Protein AF-A0A4S0IN64-F1 (afdb_monomer)

pLDDT: mean 93.58, std 5.39, range [75.0, 98.62]

Secondary structure (DSSP, 8-state):
-HHHHHHHHHHHHHHHHHHHHHHHHHHHH--HHHHHHHHHHHHHHHHHHHHHHHHTSSS--HHHHHHHHHHTT--HHHHHHHHHHHHHHTTSHHHHHHHHHHHHHHHHHHHHHHHHHT-

Structure (mmCIF, N/CA/C/O backbone):
data_AF-A0A4S0IN64-F1
#
_entry.id   AF-A0A4S0IN64-F1
#
loop_
_atom_site.group_PDB
_atom_site.id
_atom_site.type_symbol
_atom_site.label_atom_id
_atom_site.label_alt_id
_atom_site.label_comp_id
_atom_site.label_asym_id
_atom_site.label_entity_id
_atom_site.label_seq_id
_atom_site.pdbx_PDB_ins_code
_atom_site.Cartn_x
_atom_site.Cartn_y
_atom_site.Cartn_z
_atom_site.occupancy
_atom_site.B_iso_or_equiv
_atom_site.auth_seq_id
_atom_site.auth_comp_id
_atom_site.auth_asym_id
_atom_site.auth_atom_id
_atom_site.pdbx_PDB_model_num
ATOM 1 N N . ALA A 1 1 ? 11.817 8.917 -7.852 1.00 75.00 1 ALA A N 1
ATOM 2 C CA . ALA A 1 1 ? 11.892 7.437 -7.918 1.00 75.00 1 ALA A CA 1
ATOM 3 C C . ALA A 1 1 ? 12.463 6.799 -6.640 1.00 75.00 1 ALA A C 1
ATOM 5 O O . ALA A 1 1 ? 11.667 6.461 -5.784 1.00 75.00 1 ALA A O 1
ATOM 6 N N . VAL A 1 2 ? 13.785 6.665 -6.421 1.00 81.94 2 VAL A N 1
ATOM 7 C CA . VAL A 1 2 ? 14.313 5.946 -5.222 1.00 81.94 2 VAL A CA 1
ATOM 8 C C . VAL A 1 2 ? 13.847 6.560 -3.891 1.00 81.94 2 VAL A C 1
ATOM 10 O O . VAL A 1 2 ? 13.394 5.840 -3.011 1.00 81.94 2 VAL A O 1
ATOM 13 N N . ARG A 1 3 ? 13.872 7.894 -3.755 1.00 86.88 3 ARG A N 1
ATOM 14 C CA . ARG A 1 3 ? 13.321 8.577 -2.565 1.00 86.88 3 ARG A CA 1
ATOM 15 C C . ARG A 1 3 ? 11.824 8.326 -2.362 1.00 86.88 3 ARG A C 1
ATOM 17 O O . ARG A 1 3 ? 11.381 8.260 -1.224 1.00 86.88 3 ARG A O 1
ATOM 24 N N . ALA A 1 4 ? 11.071 8.162 -3.448 1.00 88.38 4 ALA A N 1
ATOM 25 C CA . ALA A 1 4 ? 9.644 7.879 -3.375 1.00 88.38 4 ALA A CA 1
ATOM 26 C C . ALA A 1 4 ? 9.379 6.473 -2.820 1.00 88.38 4 ALA A C 1
ATOM 28 O O . ALA A 1 4 ? 8.464 6.310 -2.034 1.00 88.38 4 ALA A O 1
ATOM 29 N N . TYR A 1 5 ? 10.243 5.490 -3.104 1.00 85.81 5 TYR A N 1
ATOM 30 C CA . TYR A 1 5 ? 10.172 4.174 -2.453 1.00 85.81 5 TYR A CA 1
ATOM 31 C C . TYR A 1 5 ? 10.423 4.233 -0.942 1.00 85.81 5 TYR A C 1
ATOM 33 O O . TYR A 1 5 ? 9.778 3.509 -0.193 1.00 85.81 5 TYR A O 1
ATOM 41 N N . VAL A 1 6 ? 11.325 5.105 -0.482 1.00 87.56 6 VAL A N 1
ATOM 42 C CA . VAL A 1 6 ? 11.538 5.331 0.960 1.00 87.56 6 VAL A CA 1
ATOM 43 C C . VAL A 1 6 ? 10.309 5.992 1.593 1.00 87.56 6 VAL A C 1
ATOM 45 O O . VAL A 1 6 ? 9.882 5.604 2.678 1.00 87.56 6 VAL A O 1
ATOM 48 N N . GLY A 1 7 ? 9.712 6.966 0.900 1.00 88.81 7 GLY A N 1
ATOM 49 C CA . GLY A 1 7 ? 8.453 7.585 1.319 1.00 88.81 7 GLY A CA 1
ATOM 50 C C . GLY A 1 7 ? 7.296 6.584 1.385 1.00 88.81 7 GLY A C 1
ATOM 51 O O . GLY A 1 7 ? 6.588 6.551 2.388 1.00 88.81 7 GLY A O 1
ATOM 52 N N . GLY A 1 8 ? 7.151 5.736 0.366 1.00 89.69 8 GLY A N 1
ATOM 53 C CA . GLY A 1 8 ? 6.151 4.669 0.321 1.00 89.69 8 GLY A CA 1
ATOM 54 C C . GLY A 1 8 ? 6.327 3.660 1.454 1.00 89.69 8 GLY A C 1
ATOM 55 O O . GLY A 1 8 ? 5.371 3.370 2.162 1.00 89.69 8 GLY A O 1
ATOM 56 N N . GLU A 1 9 ? 7.558 3.217 1.733 1.00 90.50 9 GLU A N 1
ATOM 57 C CA . GLU A 1 9 ? 7.838 2.349 2.889 1.00 90.50 9 GLU A CA 1
ATOM 58 C C . GLU A 1 9 ? 7.433 3.006 4.215 1.00 90.50 9 GLU A C 1
ATOM 60 O O . GLU A 1 9 ? 6.834 2.357 5.072 1.00 90.50 9 GLU A O 1
ATOM 65 N N . SER A 1 10 ? 7.672 4.311 4.363 1.00 92.88 10 SER A N 1
ATOM 66 C CA . SER A 1 10 ? 7.256 5.044 5.561 1.00 92.88 10 SER A CA 1
ATOM 67 C C . SER A 1 10 ? 5.729 5.058 5.726 1.00 92.88 10 SER A C 1
ATOM 69 O O . SER A 1 10 ? 5.236 4.886 6.845 1.00 92.88 10 SER A O 1
ATOM 71 N N . GLN A 1 11 ? 4.971 5.234 4.634 1.00 94.62 11 GLN A N 1
ATOM 72 C CA . GLN A 1 11 ? 3.502 5.160 4.664 1.00 94.62 11 GLN A CA 1
ATOM 73 C C . GLN A 1 11 ? 3.020 3.746 4.987 1.00 94.62 11 GLN A C 1
ATOM 75 O O . GLN A 1 11 ? 2.176 3.576 5.868 1.00 94.62 11 GLN A O 1
ATOM 80 N N . TRP A 1 12 ? 3.613 2.737 4.352 1.00 95.00 12 TRP A N 1
ATOM 81 C CA . TRP A 1 12 ? 3.332 1.327 4.603 1.00 95.00 12 TRP A CA 1
ATOM 82 C C . TRP A 1 12 ? 3.512 0.970 6.087 1.00 95.00 12 TRP A C 1
ATOM 84 O O . TRP A 1 12 ? 2.591 0.463 6.733 1.00 95.00 12 TRP A O 1
ATOM 94 N N . SER A 1 13 ? 4.666 1.323 6.662 1.00 94.38 13 SER A N 1
ATOM 95 C CA . SER A 1 13 ? 5.011 1.066 8.065 1.00 94.38 13 SER A CA 1
ATOM 96 C C . SER A 1 13 ? 4.071 1.790 9.035 1.00 94.38 13 SER A C 1
ATOM 98 O O . SER A 1 13 ? 3.735 1.266 10.102 1.00 94.38 13 SER A O 1
ATOM 100 N N . LYS A 1 14 ? 3.618 2.999 8.684 1.00 96.31 14 LYS A N 1
ATOM 101 C CA . LYS A 1 14 ? 2.634 3.746 9.475 1.00 96.31 14 LYS A CA 1
ATOM 102 C C . LYS A 1 14 ? 1.253 3.091 9.418 1.00 96.31 14 LYS A C 1
ATOM 104 O O . LYS A 1 14 ? 0.652 2.889 10.472 1.00 96.31 14 LYS A O 1
ATOM 109 N N . GLY A 1 15 ? 0.781 2.729 8.224 1.00 96.81 15 GLY A N 1
ATOM 110 C CA . GLY A 1 15 ? -0.505 2.056 8.021 1.00 96.81 15 GLY A CA 1
ATOM 111 C C . GLY A 1 15 ? -0.588 0.738 8.788 1.00 96.81 15 GLY A C 1
ATOM 112 O O . GLY A 1 15 ? -1.535 0.520 9.539 1.00 96.81 15 GLY A O 1
ATOM 113 N N . GLN A 1 16 ? 0.462 -0.084 8.720 1.00 96.25 16 GLN A N 1
ATOM 114 C CA . GLN A 1 16 ? 0.559 -1.341 9.468 1.00 96.25 16 GLN A CA 1
ATOM 115 C C . GLN A 1 16 ? 0.437 -1.140 10.988 1.00 96.25 16 GLN A C 1
ATOM 117 O O . GLN A 1 16 ? -0.354 -1.817 11.647 1.00 96.25 16 GLN A O 1
ATOM 122 N N . LYS A 1 1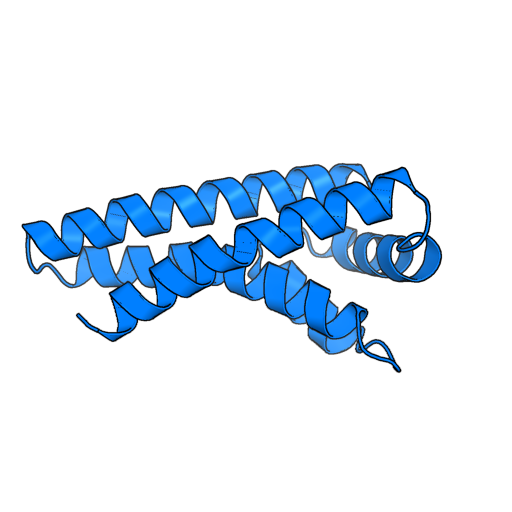7 ? 1.191 -0.193 11.560 1.00 97.56 17 LYS A N 1
ATOM 123 C CA . LYS A 1 17 ? 1.146 0.090 13.005 1.00 97.56 17 LYS A CA 1
ATOM 124 C C . LYS A 1 17 ? -0.208 0.642 13.443 1.00 97.56 17 LYS A C 1
ATOM 126 O O . LYS A 1 17 ? -0.718 0.238 14.484 1.00 97.56 17 LYS A O 1
ATOM 131 N N . HIS A 1 18 ? -0.786 1.547 12.657 1.00 98.31 18 HIS A N 1
ATOM 132 C CA . HIS A 1 18 ? -2.103 2.112 12.941 1.00 98.31 18 HIS A CA 1
ATOM 133 C C . HIS A 1 18 ? -3.202 1.050 12.858 1.00 98.31 18 HIS A C 1
ATOM 135 O O . HIS A 1 18 ? -4.059 1.015 13.734 1.00 98.31 18 HIS A O 1
ATOM 141 N N . ALA A 1 19 ? -3.145 0.148 11.874 1.00 98.12 19 ALA A N 1
ATOM 142 C CA . ALA A 1 19 ? -4.107 -0.939 11.750 1.00 98.12 19 ALA A CA 1
ATOM 143 C C . ALA A 1 19 ? -4.115 -1.814 13.012 1.00 98.12 19 ALA A C 1
ATOM 145 O O . ALA A 1 19 ? -5.165 -2.024 13.607 1.00 98.12 19 ALA A O 1
ATOM 146 N N . ILE A 1 20 ? -2.940 -2.242 13.489 1.00 97.62 20 ILE A N 1
ATOM 147 C CA . ILE A 1 20 ? -2.834 -3.022 14.733 1.00 97.62 20 ILE A CA 1
ATOM 148 C C . ILE A 1 20 ? -3.388 -2.231 15.923 1.00 97.62 20 ILE A C 1
ATOM 150 O O . ILE A 1 20 ? -4.136 -2.774 16.732 1.00 97.62 20 ILE A O 1
ATOM 154 N N . TYR A 1 21 ? -3.020 -0.956 16.050 1.00 98.38 21 TYR A N 1
ATOM 155 C CA . TYR A 1 21 ? -3.459 -0.118 17.164 1.00 98.38 21 TYR A CA 1
ATOM 156 C C . TYR A 1 21 ? -4.987 0.016 17.224 1.00 98.38 21 TYR A C 1
ATOM 158 O O . TYR A 1 21 ? -5.591 -0.257 18.259 1.00 98.38 21 TYR A O 1
ATOM 166 N N . PHE A 1 22 ? -5.614 0.389 16.109 1.00 98.62 22 PHE A N 1
ATOM 167 C CA . PHE A 1 22 ? -7.055 0.611 16.059 1.00 98.62 22 PHE A CA 1
ATOM 168 C C . PHE A 1 22 ? -7.864 -0.682 16.120 1.00 98.62 22 PHE A C 1
ATOM 170 O O . PHE A 1 22 ? -8.921 -0.693 16.747 1.00 98.62 22 PHE A O 1
ATOM 177 N N . LEU A 1 23 ? -7.354 -1.785 15.564 1.00 98.12 23 LEU A N 1
ATOM 178 C CA . LEU A 1 23 ? -8.014 -3.082 15.698 1.00 98.12 23 LEU A CA 1
ATOM 179 C C . LEU A 1 23 ? -8.046 -3.550 17.160 1.00 98.12 23 LEU A C 1
ATOM 181 O O . LEU A 1 23 ? -9.076 -4.030 17.622 1.00 98.12 23 LEU A O 1
ATOM 185 N N . ASN A 1 24 ? -6.959 -3.346 17.916 1.00 97.81 24 ASN A N 1
ATOM 186 C CA . ASN A 1 24 ? -6.945 -3.647 19.353 1.00 97.81 24 ASN A CA 1
ATOM 187 C C . ASN A 1 24 ? -7.927 -2.762 20.133 1.00 97.81 24 ASN A C 1
ATOM 189 O O . ASN A 1 24 ? -8.684 -3.270 20.954 1.00 97.81 24 ASN A O 1
ATOM 193 N N . LEU A 1 25 ? -7.974 -1.455 19.849 1.00 98.31 25 LEU A N 1
ATOM 194 C CA . LEU A 1 25 ? -8.953 -0.568 20.487 1.00 98.31 25 LEU A CA 1
ATOM 195 C C . LEU A 1 25 ? -10.397 -0.983 20.188 1.00 98.31 25 LEU A C 1
ATOM 197 O O . LEU A 1 25 ? -11.250 -0.910 21.073 1.00 98.31 25 LEU A O 1
ATOM 201 N N . TYR A 1 26 ? -10.684 -1.417 18.960 1.00 98.38 26 TYR A N 1
ATOM 202 C CA . TYR A 1 26 ? -11.994 -1.956 18.618 1.00 98.38 26 TYR A CA 1
ATOM 203 C C . TYR A 1 26 ? -12.300 -3.223 19.422 1.00 98.38 26 TYR A C 1
ATOM 205 O O . TYR A 1 26 ? -13.344 -3.275 20.064 1.00 98.38 26 TYR A O 1
ATOM 213 N N . ALA A 1 27 ? -11.375 -4.184 19.479 1.00 97.12 27 ALA A N 1
ATOM 214 C CA . ALA A 1 27 ? -11.552 -5.416 20.247 1.00 97.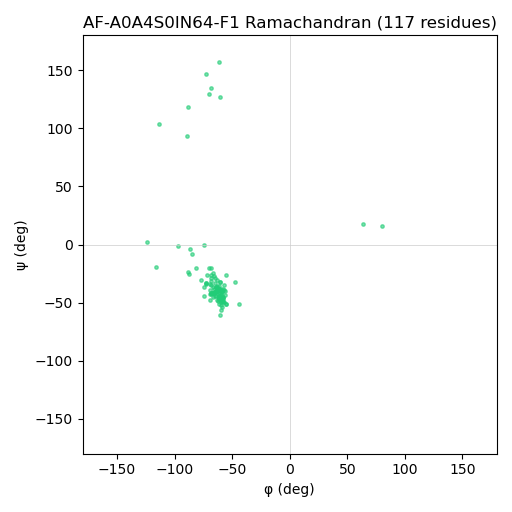12 27 ALA A CA 1
ATOM 215 C C . ALA A 1 27 ? -11.812 -5.155 21.746 1.00 97.12 27 ALA A C 1
ATOM 217 O O . ALA A 1 27 ? -12.649 -5.821 22.352 1.00 97.12 27 ALA A O 1
ATOM 218 N N . ASP A 1 28 ? -11.144 -4.156 22.329 1.00 97.94 28 ASP A N 1
ATOM 219 C CA . ASP A 1 28 ? -11.281 -3.814 23.749 1.00 97.94 28 ASP A CA 1
ATOM 220 C C . ASP A 1 28 ? -12.569 -3.041 24.070 1.00 97.94 28 ASP A C 1
ATOM 222 O O . ASP A 1 28 ? -13.087 -3.118 25.187 1.00 97.94 28 ASP A O 1
ATOM 226 N N . THR A 1 29 ? -13.075 -2.242 23.126 1.00 97.88 29 THR A N 1
ATOM 227 C CA . THR A 1 29 ? -14.141 -1.260 23.405 1.00 97.88 29 THR A CA 1
ATOM 228 C C . THR A 1 29 ? -15.451 -1.515 22.669 1.00 97.88 29 THR A C 1
ATOM 230 O O . THR A 1 29 ? -16.475 -0.956 23.065 1.00 97.88 29 THR A O 1
ATOM 233 N N . GLY A 1 30 ? -15.430 -2.298 21.591 1.00 96.75 30 GLY A N 1
ATOM 234 C CA . GLY A 1 30 ? -16.560 -2.511 20.688 1.00 96.75 30 GLY A CA 1
ATOM 235 C C . GLY A 1 30 ? -17.025 -1.254 19.946 1.00 96.75 30 GLY A C 1
ATOM 236 O O . GLY A 1 30 ? -18.162 -1.214 19.485 1.00 96.75 30 GLY A O 1
ATOM 237 N N . ARG A 1 31 ? -16.211 -0.189 19.873 1.00 98.12 31 ARG A N 1
ATOM 238 C CA . ARG A 1 31 ? -16.607 1.064 19.211 1.00 98.12 31 ARG A CA 1
ATOM 239 C C . ARG A 1 31 ? -16.273 1.059 17.723 1.00 98.12 31 ARG A C 1
ATOM 241 O O . ARG A 1 31 ? -15.100 1.093 17.352 1.00 98.12 31 ARG A O 1
ATOM 248 N N . ASP A 1 32 ? -17.303 1.162 16.889 1.00 97.38 32 ASP A N 1
ATOM 249 C CA . ASP A 1 32 ? -17.194 1.180 15.422 1.00 97.38 32 ASP A CA 1
ATOM 250 C C . ASP A 1 32 ? -16.257 2.263 14.865 1.00 97.38 32 ASP A C 1
ATOM 252 O O . ASP A 1 32 ? -15.688 2.095 13.785 1.00 97.38 32 ASP A O 1
ATOM 256 N N . GLU A 1 33 ? -16.062 3.368 15.595 1.00 98.25 33 GLU A N 1
ATOM 257 C CA . GLU A 1 33 ? -15.116 4.426 15.219 1.00 98.25 33 GLU A CA 1
ATOM 258 C C . GLU A 1 33 ? -13.696 3.870 15.030 1.00 98.25 33 GLU A C 1
ATOM 260 O O . GLU A 1 33 ? -13.049 4.153 14.022 1.00 98.25 33 GLU A O 1
ATOM 265 N N . TYR A 1 34 ? -13.247 2.989 15.928 1.00 98.50 34 TYR A N 1
ATOM 266 C CA . TYR A 1 34 ? -11.925 2.376 15.837 1.00 98.50 34 TYR A CA 1
ATOM 267 C C . TYR A 1 34 ? -11.845 1.343 14.719 1.00 98.50 34 TYR A C 1
ATOM 269 O O . TYR A 1 34 ? -10.814 1.242 14.058 1.00 98.50 34 TYR A O 1
ATOM 277 N N . PHE A 1 35 ? -12.934 0.631 14.429 1.00 98.19 35 PHE A N 1
ATOM 278 C CA . PHE A 1 35 ? -12.961 -0.257 13.271 1.00 98.19 35 PHE A CA 1
ATOM 279 C C . PHE A 1 35 ? -12.882 0.529 11.952 1.00 98.19 35 PHE A C 1
ATOM 281 O O . PHE A 1 35 ? -12.199 0.129 11.007 1.00 98.19 35 PHE A O 1
ATOM 288 N N . GLY A 1 36 ? -13.520 1.702 11.894 1.00 98.25 36 GLY A N 1
ATOM 289 C CA . GLY A 1 36 ? -13.373 2.652 10.793 1.00 98.25 36 GLY A CA 1
ATOM 290 C C . GLY A 1 36 ? -11.919 3.074 10.565 1.00 98.25 36 GLY A C 1
ATOM 291 O O . GLY A 1 36 ? -11.431 2.983 9.436 1.00 98.25 36 GLY A O 1
ATOM 292 N N . GLU A 1 37 ? -11.223 3.476 11.628 1.00 98.56 37 GLU A N 1
ATOM 293 C CA . GLU A 1 37 ? -9.807 3.869 11.584 1.00 98.56 37 GLU A CA 1
ATOM 294 C C . GLU A 1 37 ? -8.885 2.704 11.190 1.00 98.56 37 GLU A C 1
ATOM 296 O O . GLU A 1 37 ? -7.986 2.868 10.362 1.00 98.56 37 GLU A O 1
ATOM 301 N N . TYR A 1 38 ? -9.143 1.501 11.711 1.00 98.31 38 TYR A N 1
ATOM 302 C CA . TYR A 1 38 ? -8.454 0.276 11.306 1.00 98.31 38 TYR A CA 1
ATOM 303 C C . TYR A 1 38 ? -8.553 0.045 9.792 1.00 98.31 38 TYR A C 1
ATOM 305 O O . TYR A 1 38 ? -7.524 -0.130 9.134 1.00 98.31 38 TYR A O 1
ATOM 313 N N . ARG A 1 39 ? -9.767 0.101 9.224 1.00 98.31 39 ARG A N 1
ATOM 314 C CA . ARG A 1 39 ? -9.990 -0.131 7.786 1.00 98.31 39 ARG A CA 1
ATOM 315 C C . ARG A 1 39 ? -9.256 0.883 6.915 1.00 98.31 39 ARG A C 1
ATOM 317 O O . ARG A 1 39 ? -8.696 0.515 5.885 1.00 98.31 39 ARG A O 1
ATOM 324 N N . GLN A 1 40 ? -9.227 2.150 7.324 1.00 98.06 40 GLN A N 1
ATOM 325 C CA . GLN A 1 40 ? -8.463 3.175 6.608 1.00 98.06 40 GLN A CA 1
ATOM 326 C C . GLN A 1 40 ? -6.955 2.911 6.689 1.00 98.06 40 GLN A C 1
ATOM 328 O O . GLN A 1 40 ? -6.248 3.034 5.690 1.00 98.06 40 GLN A O 1
ATOM 333 N N . ALA A 1 41 ? -6.461 2.512 7.862 1.00 98.12 41 ALA A N 1
ATOM 334 C CA . ALA A 1 41 ? -5.045 2.258 8.082 1.00 98.12 41 ALA A CA 1
ATOM 335 C C . ALA A 1 41 ? -4.531 1.020 7.330 1.00 98.12 41 ALA A C 1
ATOM 337 O O . ALA A 1 41 ? -3.454 1.084 6.736 1.00 98.12 41 ALA A O 1
ATOM 338 N N . ILE A 1 42 ? -5.285 -0.087 7.327 1.00 97.94 42 ILE A N 1
ATOM 339 C CA . ILE A 1 42 ? -4.892 -1.332 6.646 1.00 97.94 42 ILE A CA 1
ATOM 340 C C . ILE A 1 42 ? -4.986 -1.211 5.117 1.00 97.94 42 ILE A C 1
ATOM 342 O O . ILE A 1 42 ? -4.217 -1.856 4.404 1.00 97.94 42 ILE A O 1
ATOM 346 N N . ALA A 1 43 ? -5.848 -0.331 4.597 1.00 98.00 43 ALA A N 1
ATOM 347 C CA . ALA A 1 43 ? -5.978 -0.097 3.159 1.00 98.00 43 ALA A CA 1
ATOM 348 C C . ALA A 1 43 ? -4.675 0.403 2.508 1.00 98.00 43 ALA A C 1
ATOM 350 O O . ALA A 1 43 ? -4.393 0.046 1.367 1.00 98.00 43 ALA A O 1
ATOM 351 N N . VAL A 1 44 ? -3.851 1.172 3.231 1.00 97.38 44 VAL A N 1
ATOM 352 C CA . VAL A 1 44 ? -2.568 1.703 2.730 1.00 97.38 44 VAL A CA 1
ATOM 353 C C . VAL A 1 44 ? -1.589 0.578 2.342 1.00 97.38 44 VAL A C 1
ATOM 355 O O . VAL A 1 44 ? -1.233 0.481 1.165 1.00 97.38 44 VAL A O 1
ATOM 358 N N . PRO A 1 45 ? -1.170 -0.325 3.257 1.00 96.25 45 PRO A N 1
ATOM 359 C CA . PRO A 1 45 ? -0.262 -1.414 2.903 1.00 96.25 45 PRO A CA 1
ATOM 360 C C . PRO A 1 45 ? -0.876 -2.430 1.925 1.00 96.25 45 PRO A C 1
ATOM 362 O O . PRO A 1 45 ? -0.136 -3.059 1.162 1.00 96.25 45 PRO A O 1
ATOM 365 N N . LEU A 1 46 ? -2.205 -2.588 1.909 1.00 97.38 46 LEU A N 1
ATOM 366 C CA . LEU A 1 46 ? -2.906 -3.420 0.924 1.00 97.38 46 LEU A CA 1
ATOM 367 C C . LEU A 1 46 ? -2.864 -2.808 -0.484 1.00 97.38 46 LEU A C 1
ATOM 369 O O . LEU A 1 46 ? -2.653 -3.533 -1.459 1.00 97.38 46 LEU A O 1
ATOM 373 N N . ALA A 1 47 ? -2.994 -1.486 -0.605 1.00 97.44 47 ALA A N 1
ATOM 374 C CA . ALA A 1 47 ? -2.889 -0.779 -1.877 1.00 97.44 47 ALA A CA 1
ATOM 375 C C . ALA A 1 47 ? -1.465 -0.855 -2.458 1.00 97.44 47 ALA A C 1
ATOM 377 O O . ALA A 1 47 ? -1.299 -1.168 -3.640 1.00 97.44 47 ALA A O 1
ATOM 378 N N . ASP A 1 48 ? -0.432 -0.698 -1.623 1.00 94.94 48 ASP A N 1
ATOM 379 C CA . ASP A 1 48 ? 0.962 -0.904 -2.041 1.00 94.94 48 ASP A CA 1
ATOM 380 C C . ASP A 1 48 ? 1.218 -2.351 -2.494 1.00 94.94 48 ASP A C 1
ATOM 382 O O . ASP A 1 48 ? 1.900 -2.595 -3.496 1.00 94.94 48 ASP A O 1
ATOM 386 N N . ARG A 1 49 ? 0.636 -3.338 -1.795 1.00 95.00 49 ARG A N 1
ATOM 387 C CA . ARG A 1 49 ? 0.684 -4.746 -2.218 1.00 95.00 49 ARG A CA 1
ATOM 388 C C . ARG A 1 49 ? 0.048 -4.927 -3.593 1.00 95.00 49 ARG A C 1
ATOM 390 O O . ARG A 1 49 ? 0.637 -5.603 -4.438 1.00 95.00 49 ARG A O 1
ATOM 397 N N . ALA A 1 50 ? -1.129 -4.345 -3.817 1.00 96.62 50 ALA A N 1
ATOM 398 C CA . ALA A 1 50 ? -1.819 -4.408 -5.101 1.00 96.62 50 ALA A CA 1
ATOM 399 C C . ALA A 1 50 ? -0.969 -3.790 -6.221 1.00 96.62 50 ALA A C 1
ATOM 401 O O . ALA A 1 50 ? -0.848 -4.392 -7.289 1.00 96.62 50 ALA A O 1
ATOM 402 N N . ALA A 1 51 ? -0.299 -2.662 -5.954 1.00 96.62 51 ALA A N 1
ATOM 403 C CA . ALA A 1 51 ? 0.605 -2.038 -6.914 1.00 96.62 51 ALA A CA 1
ATOM 404 C C . ALA A 1 51 ? 1.761 -2.962 -7.308 1.00 96.62 51 ALA A C 1
ATOM 406 O O . ALA A 1 51 ? 2.027 -3.163 -8.494 1.00 96.62 51 ALA A O 1
ATOM 407 N N . ARG A 1 52 ? 2.419 -3.578 -6.318 1.00 94.19 52 ARG A N 1
ATOM 408 C CA . ARG A 1 52 ? 3.500 -4.538 -6.570 1.00 94.19 52 ARG A CA 1
ATOM 409 C C . ARG A 1 52 ? 3.012 -5.717 -7.405 1.00 94.19 52 ARG A C 1
ATOM 411 O O . ARG A 1 52 ? 3.655 -6.060 -8.390 1.00 94.19 52 ARG A O 1
ATOM 418 N N . LEU A 1 53 ? 1.889 -6.326 -7.025 1.00 95.12 53 LEU A N 1
ATOM 419 C CA . LEU A 1 53 ? 1.352 -7.488 -7.733 1.00 95.12 53 LEU A CA 1
ATOM 420 C C . LEU A 1 53 ? 0.987 -7.157 -9.181 1.00 95.12 53 LEU A C 1
ATOM 422 O O . LEU A 1 53 ? 1.251 -7.975 -10.055 1.00 95.12 53 LEU A O 1
ATOM 426 N N . ALA A 1 54 ? 0.450 -5.963 -9.448 1.00 97.69 54 ALA A N 1
ATOM 427 C CA . ALA A 1 54 ? 0.183 -5.489 -10.805 1.00 97.69 54 ALA A CA 1
ATOM 428 C C . ALA A 1 54 ? 1.462 -5.386 -11.654 1.00 97.69 54 ALA A C 1
ATOM 430 O O . ALA A 1 54 ? 1.456 -5.740 -12.831 1.00 97.69 54 ALA A 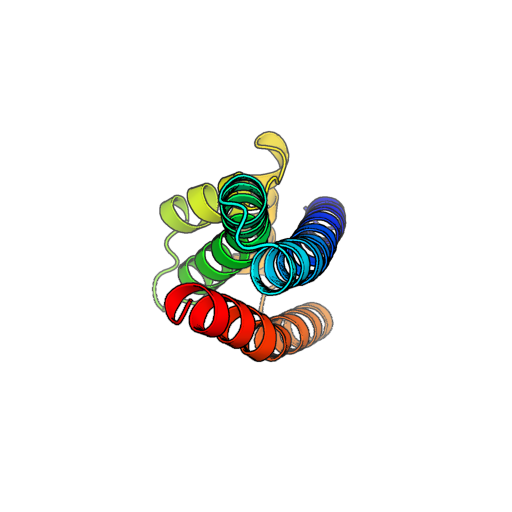O 1
ATOM 431 N N . LEU A 1 55 ? 2.575 -4.960 -11.050 1.00 95.62 55 LEU A N 1
ATOM 432 C CA . LEU A 1 55 ? 3.865 -4.853 -11.734 1.00 95.62 55 LEU A CA 1
ATOM 433 C C . LEU A 1 55 ? 4.633 -6.179 -11.847 1.00 95.62 55 LEU A C 1
ATOM 435 O O . LEU A 1 55 ? 5.534 -6.280 -12.677 1.00 95.62 55 LEU A O 1
ATOM 439 N N . GLU A 1 56 ? 4.316 -7.177 -11.019 1.00 93.25 56 GLU A N 1
ATOM 440 C CA . GLU A 1 56 ? 4.935 -8.513 -11.046 1.00 93.25 56 GLU A CA 1
ATOM 441 C C . GLU A 1 56 ? 4.258 -9.487 -12.025 1.00 93.25 56 GLU A C 1
ATOM 443 O O . GLU A 1 56 ? 4.743 -1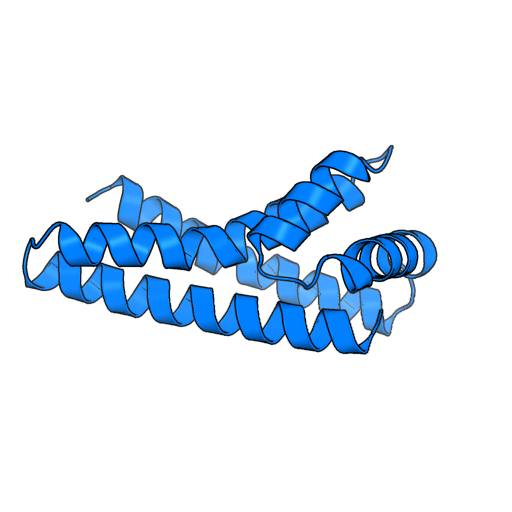0.606 -12.203 1.00 93.25 56 GLU A O 1
ATOM 448 N N . GLN A 1 57 ? 3.164 -9.080 -12.676 1.00 94.44 57 GLN A N 1
ATOM 449 C CA . GLN A 1 57 ? 2.514 -9.874 -13.720 1.00 94.44 57 GLN A CA 1
ATOM 450 C C . GLN A 1 57 ? 3.448 -10.115 -14.917 1.00 94.44 57 GLN A C 1
ATOM 452 O O . GLN A 1 57 ? 4.383 -9.351 -15.166 1.00 94.44 57 GLN A O 1
ATOM 457 N N . ALA A 1 58 ? 3.170 -11.173 -15.689 1.00 92.88 58 ALA A N 1
ATOM 458 C CA . ALA A 1 58 ? 3.901 -11.460 -16.927 1.00 92.88 58 ALA A CA 1
ATOM 459 C C . ALA A 1 58 ? 3.835 -10.277 -17.910 1.00 92.88 58 ALA A C 1
ATOM 461 O O . ALA A 1 58 ? 4.841 -9.930 -18.528 1.00 92.88 58 ALA A O 1
ATOM 462 N N . GLU A 1 59 ? 2.668 -9.635 -17.981 1.00 94.56 59 GLU A N 1
ATOM 463 C CA . GLU A 1 59 ? 2.445 -8.348 -18.634 1.00 94.56 59 GLU A CA 1
ATOM 464 C C . GLU A 1 59 ? 2.083 -7.320 -17.549 1.00 94.56 59 GLU A C 1
ATOM 466 O O . GLU A 1 59 ? 0.972 -7.366 -17.023 1.00 94.56 59 GLU A O 1
ATOM 471 N N . PRO A 1 60 ? 3.014 -6.432 -17.147 1.00 96.12 60 PRO A N 1
ATOM 472 C CA . PRO A 1 60 ? 2.766 -5.478 -16.069 1.00 96.12 60 PRO A CA 1
ATOM 473 C C . PRO A 1 60 ? 1.598 -4.525 -16.358 1.00 96.12 60 PRO A C 1
ATOM 475 O O . PRO A 1 60 ? 1.623 -3.788 -17.346 1.00 96.12 60 PRO A O 1
ATOM 478 N N . ASP A 1 61 ? 0.633 -4.449 -15.440 1.00 97.94 61 ASP A N 1
ATOM 479 C CA . ASP A 1 61 ? -0.465 -3.481 -15.512 1.00 97.94 61 ASP A CA 1
ATOM 480 C C . ASP A 1 61 ? -0.067 -2.173 -14.813 1.00 97.94 61 ASP A C 1
ATOM 482 O O . ASP A 1 61 ? -0.220 -1.991 -13.601 1.00 97.94 61 ASP A O 1
ATOM 486 N N . ALA A 1 62 ? 0.462 -1.234 -15.597 1.00 97.31 62 ALA A N 1
ATOM 487 C CA . ALA A 1 62 ? 0.886 0.068 -15.090 1.00 97.31 62 ALA A CA 1
ATOM 488 C C . ALA A 1 62 ? -0.284 0.920 -14.559 1.00 97.31 62 ALA A C 1
ATOM 490 O O . ALA A 1 62 ? -0.088 1.734 -13.656 1.00 97.31 62 ALA A O 1
ATOM 491 N N . SER A 1 63 ? -1.499 0.736 -15.085 1.00 97.88 63 SER A N 1
ATOM 492 C CA . SER A 1 63 ? -2.670 1.503 -14.649 1.00 97.88 63 SER A CA 1
ATOM 493 C C . SER A 1 63 ? -3.164 1.021 -13.287 1.00 97.88 63 SER A C 1
ATOM 495 O O . SER A 1 63 ? -3.376 1.841 -12.390 1.00 97.88 63 SER A O 1
ATOM 497 N N . ALA A 1 64 ? -3.249 -0.295 -13.081 1.00 98.25 64 ALA A N 1
ATOM 498 C CA . ALA A 1 64 ? -3.533 -0.865 -11.767 1.00 98.25 64 ALA A CA 1
ATOM 499 C C . ALA A 1 64 ? -2.430 -0.527 -10.751 1.00 98.25 64 ALA A C 1
ATOM 501 O O . ALA A 1 64 ? -2.728 -0.155 -9.615 1.00 98.25 64 ALA A O 1
ATOM 502 N N . ALA A 1 65 ? -1.159 -0.561 -11.169 1.00 98.06 65 ALA A N 1
ATOM 503 C CA . ALA A 1 65 ? -0.044 -0.164 -10.316 1.00 98.06 65 ALA A CA 1
ATOM 504 C C . ALA A 1 65 ? -0.148 1.291 -9.847 1.00 98.06 65 ALA A C 1
ATOM 506 O O . ALA A 1 65 ? 0.062 1.590 -8.671 1.00 98.06 65 ALA A O 1
ATOM 507 N N . ARG A 1 66 ? -0.528 2.193 -10.758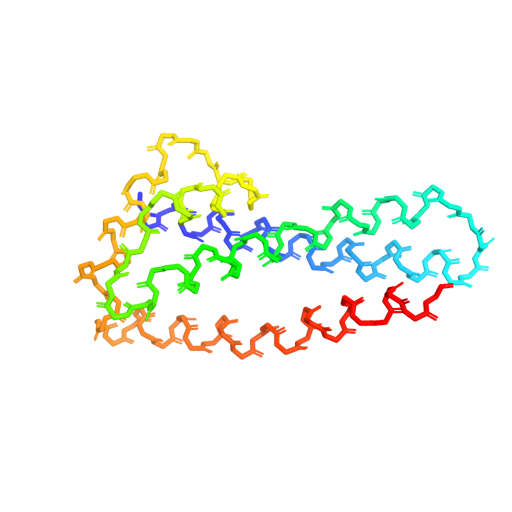 1.00 98.25 66 ARG A N 1
ATOM 508 C CA . ARG A 1 66 ? -0.736 3.607 -10.449 1.00 98.25 66 ARG A CA 1
ATOM 509 C C . ARG A 1 66 ? -1.836 3.805 -9.410 1.00 98.25 66 ARG A C 1
ATOM 511 O O . ARG A 1 66 ? -1.651 4.588 -8.483 1.00 98.25 66 ARG A O 1
ATOM 518 N N . LEU A 1 67 ? -2.957 3.094 -9.544 1.00 98.25 67 LEU A N 1
ATOM 519 C CA . LEU A 1 67 ? -4.044 3.142 -8.562 1.00 98.25 67 LEU A CA 1
ATOM 520 C C . LEU A 1 67 ? -3.579 2.655 -7.185 1.00 98.25 67 LEU A C 1
ATOM 522 O O . LEU A 1 67 ? -3.854 3.316 -6.186 1.00 98.25 67 LEU A O 1
ATOM 526 N N . GLY A 1 68 ? -2.829 1.552 -7.136 1.00 97.88 68 GLY A N 1
ATOM 527 C CA . GLY A 1 68 ? -2.294 1.019 -5.886 1.00 97.88 68 GLY A CA 1
ATOM 528 C C . GLY A 1 68 ? -1.319 1.979 -5.196 1.00 97.88 68 GLY A C 1
ATOM 529 O O . GLY A 1 68 ? -1.500 2.277 -4.021 1.00 97.88 68 GLY A O 1
ATOM 530 N N . PHE A 1 69 ? -0.347 2.551 -5.917 1.00 97.56 69 PHE A N 1
ATOM 531 C CA . PHE A 1 69 ? 0.608 3.491 -5.312 1.00 97.56 69 PHE A CA 1
ATOM 532 C C . PHE A 1 69 ? -0.057 4.771 -4.796 1.00 97.56 69 PHE A C 1
ATOM 534 O O . PHE A 1 69 ? 0.341 5.280 -3.747 1.00 97.56 69 PHE A O 1
ATOM 541 N N . LEU A 1 70 ? -1.077 5.278 -5.496 1.00 97.75 70 LEU A N 1
ATOM 542 C CA . LEU A 1 70 ? -1.871 6.413 -5.018 1.00 97.75 70 LEU A CA 1
ATOM 543 C C . LEU A 1 70 ? -2.679 6.048 -3.766 1.00 97.75 70 LEU A C 1
ATOM 545 O O . LEU A 1 70 ? -2.714 6.831 -2.821 1.00 97.75 70 LEU A O 1
ATOM 549 N N . GLY A 1 71 ? -3.281 4.855 -3.730 1.00 96.75 71 GLY A N 1
ATOM 550 C CA . GLY A 1 71 ? -3.963 4.333 -2.541 1.00 96.75 71 GLY A CA 1
ATOM 551 C C . GLY A 1 71 ? -3.022 4.115 -1.350 1.00 96.75 71 GLY A C 1
ATOM 552 O O . GLY A 1 71 ? -3.428 4.306 -0.207 1.00 96.75 71 GLY A O 1
ATOM 553 N N . GLY A 1 72 ? -1.750 3.805 -1.615 1.00 95.12 72 GLY A N 1
ATOM 554 C CA . GLY A 1 72 ? -0.671 3.746 -0.624 1.00 95.12 72 GLY A CA 1
ATOM 555 C C . GLY A 1 72 ? -0.180 5.118 -0.137 1.00 95.12 72 GLY A C 1
ATOM 556 O O . GLY A 1 72 ? 0.727 5.200 0.688 1.00 95.12 72 GLY A O 1
ATOM 557 N N . GLY A 1 73 ? -0.755 6.218 -0.637 1.00 95.31 73 GLY A N 1
ATOM 558 C CA . GLY A 1 73 ? -0.412 7.578 -0.217 1.00 95.31 73 GLY A CA 1
ATOM 559 C C . GLY A 1 73 ? 0.857 8.144 -0.860 1.00 95.31 73 GLY A C 1
ATOM 560 O O . GLY A 1 73 ? 1.394 9.139 -0.370 1.00 95.31 73 GLY A O 1
ATOM 561 N N . ASN A 1 74 ? 1.349 7.543 -1.949 1.00 95.69 74 ASN A N 1
ATOM 562 C CA . ASN A 1 74 ? 2.473 8.100 -2.701 1.00 95.69 74 ASN A CA 1
ATOM 563 C C . ASN A 1 74 ? 2.043 9.344 -3.494 1.00 95.69 74 ASN A C 1
ATOM 565 O O . ASN A 1 74 ? 0.919 9.437 -3.992 1.00 95.69 74 ASN A O 1
ATOM 569 N N . HIS A 1 75 ? 2.957 10.304 -3.641 1.00 95.69 75 HIS A N 1
ATOM 570 C CA . HIS A 1 75 ? 2.682 11.542 -4.366 1.00 95.69 75 HIS A CA 1
ATOM 571 C C . HIS A 1 75 ? 2.498 11.270 -5.865 1.00 95.69 75 HIS A C 1
ATOM 573 O O . HIS A 1 75 ? 3.309 10.573 -6.470 1.00 95.69 75 HIS A O 1
ATOM 579 N N . ALA A 1 76 ? 1.468 11.850 -6.490 1.00 96.19 76 ALA A N 1
ATOM 580 C CA . ALA A 1 76 ? 1.101 11.542 -7.878 1.00 96.19 76 ALA A CA 1
ATOM 581 C C . ALA A 1 76 ? 2.237 11.774 -8.892 1.00 96.19 76 ALA A C 1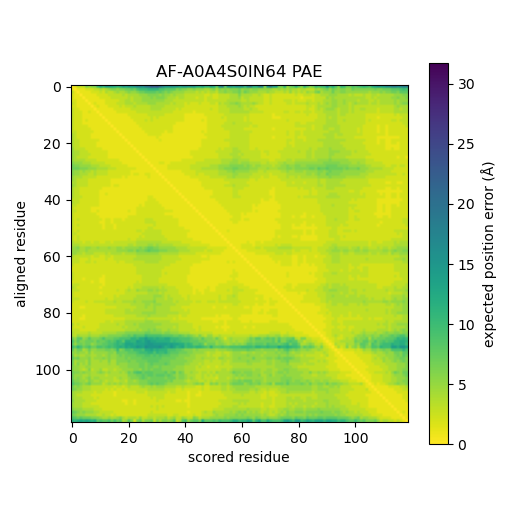
ATOM 583 O O . ALA A 1 76 ? 2.371 11.007 -9.841 1.00 96.19 76 ALA A O 1
ATOM 584 N N . GLU A 1 77 ? 3.068 12.793 -8.665 1.00 96.25 77 GLU A N 1
ATOM 585 C CA . GLU A 1 77 ? 4.228 13.121 -9.512 1.00 96.25 77 GLU A CA 1
ATOM 586 C C . GLU A 1 77 ? 5.374 12.101 -9.405 1.00 96.25 77 GLU A C 1
ATOM 588 O O . GLU A 1 77 ? 6.215 12.011 -10.298 1.00 96.25 77 GLU A O 1
ATOM 593 N N . ASP A 1 78 ? 5.415 11.311 -8.330 1.00 96.00 78 ASP A N 1
ATOM 594 C CA . ASP A 1 78 ? 6.437 10.287 -8.128 1.00 96.00 78 ASP A CA 1
ATOM 595 C C . ASP A 1 78 ? 6.051 8.930 -8.735 1.00 96.00 78 ASP A C 1
ATOM 597 O O . ASP A 1 78 ? 6.940 8.126 -9.040 1.00 96.00 78 ASP A O 1
ATOM 601 N N . VAL A 1 79 ? 4.750 8.669 -8.922 1.00 96.88 79 VAL A N 1
ATOM 602 C CA . VAL A 1 79 ? 4.215 7.334 -9.241 1.00 96.88 79 VAL A CA 1
ATOM 603 C C . VAL A 1 79 ? 4.758 6.785 -10.558 1.00 96.88 79 VAL A C 1
ATOM 605 O O . VAL A 1 79 ? 5.239 5.652 -10.594 1.00 96.88 79 VAL A O 1
ATOM 608 N N . ASP A 1 80 ? 4.765 7.583 -11.624 1.00 96.19 80 ASP A N 1
ATOM 609 C CA . ASP A 1 80 ? 5.256 7.125 -12.931 1.00 96.19 80 ASP A CA 1
ATOM 610 C C . ASP A 1 80 ? 6.748 6.752 -12.858 1.00 96.19 80 ASP A C 1
ATOM 612 O O . ASP A 1 80 ? 7.189 5.734 -13.399 1.00 96.19 80 ASP A O 1
ATOM 616 N N . GLY A 1 81 ? 7.528 7.521 -12.092 1.00 95.38 81 GLY A N 1
ATOM 617 C CA . GLY A 1 81 ? 8.932 7.222 -11.825 1.00 95.38 81 GLY A CA 1
ATOM 618 C C . GLY A 1 81 ? 9.136 5.977 -10.953 1.00 95.38 81 GLY A C 1
ATOM 619 O O . GLY A 1 81 ? 10.142 5.282 -11.109 1.00 95.38 81 GLY A O 1
ATOM 620 N N . MET A 1 82 ? 8.211 5.677 -10.037 1.00 94.75 82 MET A N 1
ATOM 621 C CA . MET A 1 82 ? 8.240 4.451 -9.229 1.00 94.75 82 MET A CA 1
ATOM 622 C C . MET A 1 82 ? 7.954 3.206 -10.071 1.00 94.75 82 MET A C 1
ATOM 624 O O . MET A 1 82 ? 8.667 2.208 -9.925 1.00 94.75 82 MET A O 1
ATOM 628 N N . ILE A 1 83 ? 6.965 3.283 -10.967 1.00 96.06 83 ILE A N 1
ATOM 629 C CA . ILE A 1 83 ? 6.608 2.217 -11.915 1.00 96.06 83 ILE A CA 1
ATOM 630 C C . ILE A 1 83 ? 7.784 1.933 -12.847 1.00 96.06 83 ILE A C 1
ATOM 632 O O . ILE A 1 83 ? 8.231 0.788 -12.948 1.00 96.06 83 ILE A O 1
ATOM 636 N N . TRP A 1 84 ? 8.340 2.978 -13.467 1.00 95.31 84 TRP A N 1
ATOM 637 C CA . TRP A 1 84 ? 9.487 2.840 -14.359 1.00 95.31 84 TRP A CA 1
ATOM 638 C C . TRP A 1 84 ? 10.683 2.200 -13.645 1.00 95.31 84 TRP A C 1
ATOM 640 O O . TRP A 1 84 ? 11.290 1.266 -14.173 1.00 95.31 84 TRP A O 1
ATOM 650 N N . LEU A 1 85 ? 11.002 2.644 -12.422 1.00 92.12 85 LEU A N 1
ATOM 651 C CA . LEU A 1 85 ? 12.106 2.069 -11.649 1.00 92.12 85 LEU A CA 1
ATOM 652 C C . LEU A 1 85 ? 11.870 0.581 -11.360 1.00 92.12 85 LEU A C 1
ATOM 654 O O . LEU A 1 85 ? 12.792 -0.218 -11.511 1.00 92.12 85 LEU A O 1
ATOM 658 N N . PHE A 1 86 ? 10.649 0.196 -10.982 1.00 92.50 86 PHE A N 1
ATOM 659 C CA . PHE A 1 86 ? 10.317 -1.205 -10.738 1.00 92.50 86 PHE A CA 1
ATOM 660 C C . PHE A 1 86 ? 10.543 -2.046 -11.993 1.00 92.50 86 PHE A C 1
ATOM 662 O O . PHE A 1 86 ? 11.330 -2.986 -11.972 1.00 92.50 86 PHE A O 1
ATOM 669 N N . GLN A 1 87 ? 9.905 -1.683 -13.105 1.00 92.38 87 GLN A N 1
ATOM 670 C CA . GLN A 1 87 ? 9.928 -2.473 -14.337 1.00 92.38 87 GLN A CA 1
ATOM 671 C C . GLN A 1 87 ? 11.346 -2.658 -14.886 1.00 92.38 87 GLN A C 1
ATOM 673 O O . GLN A 1 87 ? 11.694 -3.740 -15.354 1.00 92.38 87 GLN A O 1
ATOM 678 N N . ASN A 1 88 ? 12.182 -1.622 -14.787 1.00 91.50 88 ASN A N 1
ATOM 679 C CA . ASN A 1 88 ? 13.525 -1.643 -15.361 1.00 91.50 88 ASN A CA 1
ATOM 680 C C . ASN A 1 88 ? 14.582 -2.237 -14.416 1.00 91.50 88 ASN A C 1
ATOM 682 O O . ASN A 1 88 ? 15.591 -2.758 -14.887 1.00 91.50 88 ASN A O 1
ATOM 686 N N . PHE A 1 89 ? 14.371 -2.191 -13.093 1.00 87.69 89 PHE A N 1
ATOM 687 C CA . PHE A 1 89 ? 15.405 -2.552 -12.114 1.00 87.69 89 PHE A CA 1
ATOM 688 C C . PHE A 1 89 ? 14.993 -3.645 -11.119 1.00 87.69 89 PHE A C 1
ATOM 690 O O . PHE A 1 89 ? 15.816 -4.020 -10.285 1.00 87.69 89 PHE A O 1
ATOM 697 N N . ARG A 1 90 ? 13.784 -4.227 -11.213 1.00 81.06 90 ARG A N 1
ATOM 698 C CA . ARG A 1 90 ? 13.266 -5.283 -10.306 1.00 81.06 90 ARG A CA 1
ATOM 699 C C . ARG A 1 90 ? 14.245 -6.429 -10.039 1.00 81.06 90 ARG A C 1
ATOM 701 O O . ARG A 1 90 ? 14.199 -7.022 -8.965 1.00 81.06 90 ARG A O 1
ATOM 708 N N . ARG A 1 91 ? 15.085 -6.762 -11.026 1.00 83.38 91 ARG A N 1
ATOM 709 C CA . ARG A 1 91 ? 16.046 -7.880 -10.993 1.00 83.38 91 ARG A CA 1
ATOM 710 C C . ARG A 1 91 ? 17.468 -7.473 -10.593 1.00 83.38 91 ARG A C 1
ATOM 712 O O . ARG A 1 91 ? 18.342 -8.333 -10.523 1.00 83.38 91 ARG A O 1
ATOM 719 N N . VAL A 1 92 ? 17.728 -6.190 -10.341 1.00 87.12 92 VAL A N 1
ATOM 720 C CA . VAL A 1 92 ? 19.009 -5.750 -9.774 1.00 87.12 92 VAL A CA 1
ATOM 721 C C . VAL A 1 92 ? 19.074 -6.222 -8.328 1.00 87.12 92 VAL A C 1
ATOM 723 O O . VAL A 1 92 ? 18.139 -5.986 -7.568 1.00 87.12 92 VAL A O 1
ATOM 726 N N . SER A 1 93 ? 20.173 -6.885 -7.955 1.00 82.38 93 SER A N 1
ATOM 727 C CA . SER A 1 93 ? 20.292 -7.670 -6.714 1.00 82.38 93 SER A CA 1
ATOM 728 C C . SER A 1 93 ? 19.724 -6.973 -5.474 1.00 82.38 93 SER A C 1
ATOM 730 O O . SER A 1 93 ? 18.884 -7.541 -4.784 1.00 82.38 93 SER A O 1
ATOM 732 N N . TYR A 1 94 ? 20.126 -5.730 -5.211 1.00 78.88 94 TYR A N 1
ATOM 733 C CA . TYR A 1 94 ? 19.699 -4.985 -4.025 1.00 78.88 94 TYR A CA 1
ATOM 734 C C . TYR A 1 94 ? 18.198 -4.672 -4.016 1.00 78.88 94 TYR A C 1
ATOM 736 O O . TYR A 1 94 ? 17.562 -4.761 -2.967 1.00 78.88 94 TYR A O 1
ATOM 744 N N . LEU A 1 95 ? 17.621 -4.339 -5.175 1.00 78.62 95 LEU A N 1
ATOM 745 C CA . LEU A 1 95 ? 16.189 -4.066 -5.285 1.00 78.62 95 LEU A CA 1
ATOM 746 C C . LEU A 1 95 ? 15.378 -5.366 -5.215 1.00 78.62 95 LEU A C 1
ATOM 748 O O . LEU A 1 95 ? 14.330 -5.392 -4.574 1.00 78.62 95 LEU A O 1
ATOM 752 N N . ASP A 1 96 ? 15.886 -6.460 -5.794 1.00 83.88 96 ASP A N 1
ATOM 753 C CA . ASP A 1 96 ? 15.244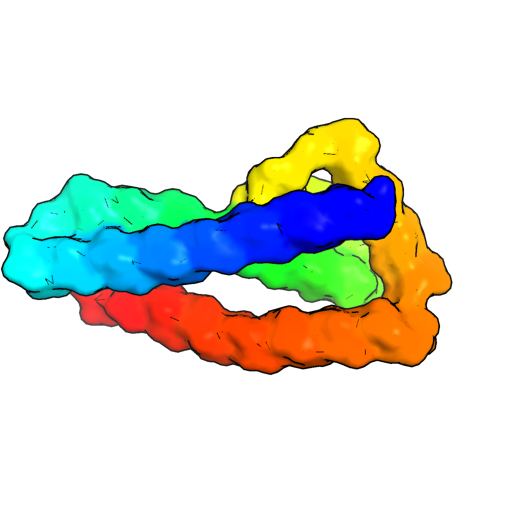 -7.772 -5.678 1.00 83.88 96 ASP A CA 1
ATOM 754 C C . ASP A 1 96 ? 15.164 -8.239 -4.221 1.00 83.88 96 ASP A C 1
ATOM 756 O O . ASP A 1 96 ? 14.101 -8.648 -3.757 1.00 83.88 96 ASP A O 1
ATOM 760 N N . ILE A 1 97 ? 16.269 -8.111 -3.482 1.00 85.81 97 ILE A N 1
ATOM 761 C CA . ILE A 1 97 ? 16.337 -8.446 -2.056 1.00 85.81 97 ILE A CA 1
ATOM 762 C C . ILE A 1 97 ? 15.339 -7.603 -1.254 1.00 85.81 97 ILE A C 1
ATOM 764 O O . ILE A 1 97 ? 14.550 -8.160 -0.491 1.00 85.81 97 ILE A O 1
ATOM 768 N N . ALA A 1 98 ? 15.323 -6.281 -1.454 1.00 82.81 98 ALA A N 1
ATOM 769 C CA . ALA A 1 98 ? 14.399 -5.388 -0.754 1.00 82.81 98 ALA A CA 1
ATOM 770 C C . ALA A 1 98 ? 12.930 -5.772 -1.000 1.00 82.81 98 ALA A C 1
ATOM 772 O O . ALA A 1 98 ? 12.151 -5.898 -0.056 1.00 82.81 98 ALA A O 1
ATOM 773 N N . ILE A 1 99 ? 12.563 -6.046 -2.254 1.00 82.75 99 ILE A N 1
ATOM 774 C CA . ILE A 1 99 ? 11.187 -6.416 -2.593 1.00 82.75 99 ILE A CA 1
ATOM 775 C C . ILE A 1 99 ? 10.824 -7.793 -2.033 1.00 82.75 99 ILE A C 1
ATOM 777 O O . ILE A 1 99 ? 9.690 -7.978 -1.607 1.00 82.75 99 ILE A O 1
ATOM 781 N N . ARG A 1 100 ? 11.752 -8.757 -1.969 1.00 86.38 100 ARG A N 1
ATOM 782 C CA . ARG A 1 100 ? 11.495 -10.045 -1.297 1.00 86.38 100 ARG A CA 1
ATOM 783 C C . ARG A 1 100 ? 11.242 -9.876 0.199 1.00 86.38 100 ARG A C 1
ATOM 785 O O . ARG A 1 100 ? 10.354 -10.535 0.732 1.00 86.38 100 ARG A O 1
ATOM 792 N N . HIS A 1 101 ? 11.981 -8.993 0.869 1.00 85.88 101 HIS A N 1
ATOM 793 C CA . HIS A 1 101 ? 11.733 -8.691 2.279 1.00 85.88 101 HIS A CA 1
ATOM 794 C C . HIS A 1 101 ? 10.367 -8.032 2.490 1.00 85.88 101 HIS A C 1
ATOM 796 O O . HIS A 1 101 ? 9.616 -8.469 3.360 1.00 85.88 101 HIS A O 1
ATOM 802 N N . TRP A 1 102 ? 9.998 -7.056 1.655 1.00 82.31 102 TRP A N 1
ATOM 803 C CA . TRP A 1 102 ? 8.643 -6.497 1.677 1.00 82.31 102 TRP A CA 1
ATOM 804 C C . TRP A 1 102 ? 7.574 -7.541 1.351 1.00 82.31 102 TRP A C 1
ATOM 806 O O . TRP A 1 102 ? 6.529 -7.565 1.993 1.00 82.31 102 TRP A O 1
ATOM 816 N N . ALA A 1 103 ? 7.849 -8.455 0.418 1.00 84.69 103 ALA A N 1
ATOM 817 C CA . ALA A 1 103 ? 6.933 -9.531 0.071 1.00 84.69 103 ALA A CA 1
ATOM 818 C C . ALA A 1 103 ? 6.640 -10.445 1.268 1.00 84.69 103 ALA A C 1
ATOM 820 O O . ALA A 1 103 ? 5.483 -10.767 1.522 1.00 84.69 103 ALA A O 1
ATOM 821 N N . ALA A 1 104 ? 7.679 -10.815 2.022 1.00 87.00 104 ALA A N 1
ATOM 822 C CA . ALA A 1 104 ? 7.548 -11.623 3.230 1.00 87.00 104 ALA A CA 1
ATOM 823 C C . ALA A 1 104 ? 6.762 -10.901 4.337 1.00 87.00 104 ALA A C 1
ATOM 825 O O . ALA A 1 104 ? 6.020 -11.536 5.083 1.00 87.00 104 ALA A O 1
ATOM 826 N N . ALA A 1 105 ? 6.873 -9.572 4.422 1.00 85.56 105 ALA A N 1
ATOM 827 C CA . ALA A 1 105 ? 6.120 -8.779 5.388 1.00 85.56 105 ALA A CA 1
ATOM 828 C C . ALA A 1 105 ? 4.603 -8.750 5.103 1.00 85.56 105 ALA A C 1
ATOM 830 O O . ALA A 1 105 ? 3.821 -8.494 6.021 1.00 85.56 105 ALA A O 1
ATOM 831 N N . TYR A 1 106 ? 4.156 -9.051 3.874 1.00 88.12 106 TYR A N 1
ATOM 832 C CA . TYR A 1 106 ? 2.722 -9.091 3.561 1.00 88.12 106 TYR A CA 1
ATOM 833 C C . TYR A 1 106 ? 1.968 -10.218 4.261 1.00 88.12 106 TYR A C 1
ATOM 835 O O . TYR A 1 106 ? 0.774 -10.054 4.483 1.00 88.12 106 TYR A O 1
ATOM 843 N N . GLU A 1 107 ? 2.622 -11.314 4.651 1.00 90.81 107 GLU A N 1
ATOM 844 C CA . GLU A 1 107 ? 1.964 -12.378 5.428 1.00 90.81 107 GLU A CA 1
ATOM 845 C C . GLU A 1 107 ? 1.344 -11.818 6.715 1.00 90.81 107 GLU A C 1
ATOM 847 O O . GLU A 1 107 ? 0.209 -12.133 7.067 1.00 90.81 107 GLU A O 1
ATOM 852 N N . MET A 1 108 ? 2.049 -10.897 7.375 1.00 91.19 108 MET A N 1
ATOM 853 C CA . MET A 1 108 ? 1.546 -10.214 8.564 1.00 91.19 108 MET A CA 1
ATOM 854 C C . MET A 1 108 ? 0.377 -9.274 8.240 1.00 91.19 108 MET A C 1
ATOM 856 O O . MET A 1 108 ? -0.595 -9.241 8.988 1.00 91.19 108 MET A O 1
ATOM 860 N N . ILE A 1 109 ? 0.447 -8.524 7.136 1.00 95.06 109 ILE A N 1
ATOM 861 C CA . ILE A 1 109 ? -0.642 -7.625 6.713 1.00 95.06 109 ILE A CA 1
ATOM 862 C C . ILE A 1 109 ? -1.921 -8.416 6.434 1.00 95.06 109 ILE A C 1
ATOM 864 O O . ILE A 1 109 ? -2.981 -8.051 6.927 1.00 95.06 109 ILE A O 1
ATOM 868 N N . LEU A 1 110 ? -1.816 -9.525 5.701 1.00 95.19 110 LEU A N 1
ATOM 869 C CA . LEU A 1 110 ? -2.958 -10.379 5.369 1.00 95.19 110 LEU A CA 1
ATOM 870 C C . LEU A 1 110 ? -3.523 -11.102 6.600 1.00 95.19 110 LEU A C 1
ATOM 872 O O . LEU A 1 110 ? -4.712 -11.408 6.648 1.00 95.19 110 LEU A O 1
ATOM 876 N N . ALA A 1 111 ? -2.690 -11.389 7.604 1.00 94.81 111 ALA A N 1
ATOM 877 C CA . ALA A 1 111 ? -3.166 -11.904 8.884 1.00 94.81 111 ALA A CA 1
ATOM 878 C C . ALA A 1 111 ? -3.969 -10.843 9.657 1.00 94.81 111 ALA A C 1
ATOM 880 O O . ALA A 1 111 ? -5.013 -11.165 10.215 1.00 94.81 111 ALA A O 1
ATOM 881 N N . ILE A 1 112 ? -3.512 -9.586 9.658 1.00 94.75 112 ILE A N 1
ATOM 882 C CA . ILE A 1 112 ? -4.231 -8.460 10.273 1.00 94.75 112 ILE A CA 1
ATOM 883 C C . ILE A 1 112 ? -5.562 -8.192 9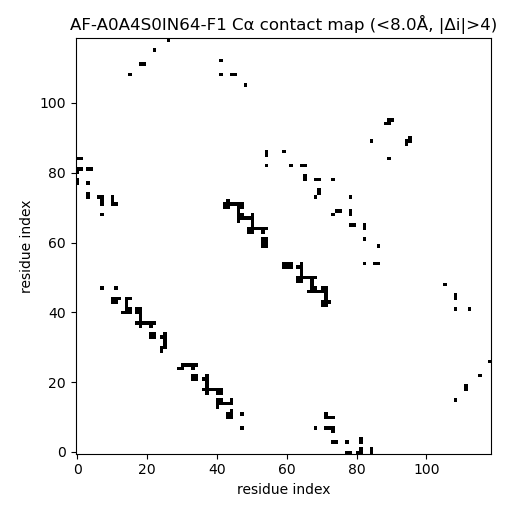.556 1.00 94.75 112 ILE A C 1
ATOM 885 O O . ILE A 1 112 ? -6.554 -7.915 10.223 1.00 94.75 112 ILE A O 1
ATOM 889 N N . GLU A 1 113 ? -5.590 -8.265 8.222 1.00 97.06 113 GLU A N 1
ATOM 890 C CA . GLU A 1 113 ? -6.812 -8.135 7.411 1.00 97.06 113 GLU A CA 1
ATOM 891 C C . GLU A 1 113 ? -7.840 -9.205 7.797 1.00 97.06 113 GLU A C 1
ATOM 893 O O . GLU A 1 113 ? -8.940 -8.882 8.231 1.00 97.06 113 GLU A O 1
ATOM 898 N N . ARG A 1 114 ? -7.433 -10.479 7.777 1.00 96.56 114 ARG A N 1
ATOM 899 C CA . ARG A 1 114 ? -8.304 -11.605 8.139 1.00 96.56 114 ARG A CA 1
ATOM 900 C C . ARG A 1 114 ? -8.852 -11.508 9.561 1.00 96.56 114 ARG A C 1
ATOM 902 O O . ARG A 1 114 ? -10.014 -11.805 9.784 1.00 96.56 114 ARG A O 1
ATOM 909 N N . LEU A 1 115 ? -8.020 -11.085 10.515 1.00 94.50 115 LEU A N 1
ATOM 910 C CA . LEU A 1 115 ? -8.470 -10.865 11.890 1.00 94.50 115 LEU A CA 1
ATOM 911 C C . LEU A 1 115 ? -9.546 -9.782 11.979 1.00 94.50 115 LEU A C 1
ATOM 913 O O . LEU A 1 115 ? -10.427 -9.901 12.816 1.00 94.50 115 LEU A O 1
ATOM 917 N N . GLY A 1 116 ? -9.467 -8.733 11.157 1.00 93.69 116 GLY A N 1
ATOM 918 C CA . GLY A 1 116 ? -10.502 -7.705 11.106 1.00 93.69 116 GLY A CA 1
ATOM 919 C C . GLY A 1 116 ? -11.787 -8.181 10.434 1.00 93.69 116 GLY A C 1
ATOM 920 O O . GLY A 1 116 ? -12.856 -7.772 10.864 1.00 93.69 116 GLY A O 1
ATOM 921 N N . ASP A 1 117 ? -11.691 -9.052 9.428 1.00 93.62 117 ASP A N 1
ATOM 922 C CA . ASP A 1 117 ? -12.858 -9.647 8.759 1.00 93.62 117 ASP A CA 1
ATOM 923 C C . ASP A 1 117 ? -13.640 -10.618 9.665 1.00 93.62 117 ASP A C 1
ATOM 925 O O . ASP A 1 117 ? -14.839 -10.817 9.465 1.00 93.62 117 ASP A O 1
ATOM 929 N N . ASP A 1 118 ? -12.967 -11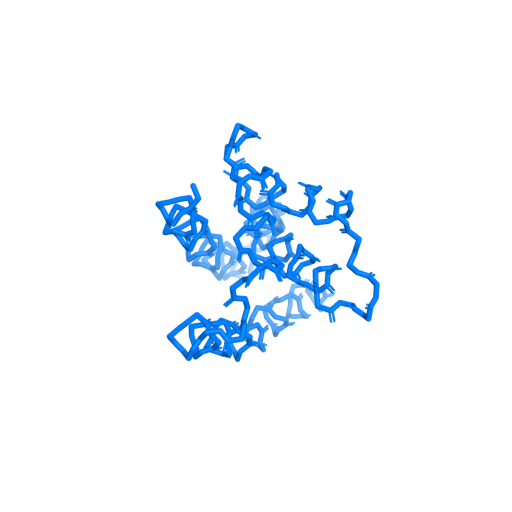.222 10.650 1.00 92.81 118 ASP A N 1
ATOM 930 C CA . ASP A 1 118 ? -13.553 -12.174 11.601 1.00 92.81 118 ASP A CA 1
ATOM 931 C C . ASP A 1 118 ? -14.242 -11.501 12.820 1.00 92.81 118 ASP A C 1
ATOM 933 O O . ASP A 1 118 ? -14.867 -12.210 13.617 1.00 92.81 118 ASP A O 1
ATOM 937 N N . MET A 1 119 ? -14.120 -10.174 13.001 1.00 89.12 119 MET A N 1
ATOM 938 C CA . MET A 1 119 ? -14.726 -9.411 14.116 1.00 89.12 119 MET A CA 1
ATOM 939 C C . MET A 1 119 ? -16.047 -8.738 13.739 1.00 89.12 119 MET A C 1
ATOM 941 O O . MET A 1 119 ? -16.945 -8.723 14.613 1.00 89.12 119 MET A O 1
#

Mean predicted aligned error: 3.09 Å

Sequence (119 aa):
AVRAYVGGESQWSKGQKHAIYFLNLYADTGRDEYFGEYRQAIAVPLADRAARLALEQAEPDASAARLGFLGGGNHAEDVDGMIWLFQNFRRVSYLDIAIRHWAAAYEMILAIERLGDDM

Nearest PDB structures (foldseek):
  2kub-assembly1_A  TM=5.304E-01  e=1.489E+00  Streptococcus parasanguinis
  4yxd-assembly1_D  TM=4.796E-01  e=7.140E+00  Sus scrofa
  2efk-assembly1_A-2  TM=2.684E-01  e=9.671E+00  Homo sapiens

Radius of gyration: 15.06 Å; Cα contacts (8 Å, |Δi|>4): 131; chains: 1; bounding box: 38×26×42 Å

Foldseek 3Di:
DVVLVVVLVVLLVQLLVLLVVLVVVCVVPVDVVSLVSNVLSLQLNVLCVQLVVQLPDPDRDLVSNLRSSVSNVGDNVCSVVVSVCCNVCCPPVVNVVVVVVSVVCVVSSVVSVVSSVVD

Solvent-accessible surface area (backbone atoms only — not comparable to full-atom values): 6081 Å² total; per-residue (Å²): 64,77,69,48,53,55,52,35,50,53,40,29,55,49,15,52,54,43,19,57,53,23,43,50,51,18,73,76,64,73,42,65,70,30,47,52,52,15,54,59,20,43,43,19,42,51,19,39,48,45,14,51,55,27,55,67,39,99,73,55,36,64,67,57,20,48,53,13,37,49,54,21,68,41,57,79,88,37,45,68,42,41,52,51,48,43,76,75,39,49,80,42,67,71,52,34,52,52,50,50,54,54,57,62,52,43,60,59,54,54,50,54,50,51,58,61,74,75,108